Protein AF-A0A257GZ58-F1 (afdb_monomer)

Foldseek 3Di:
DDDDDDPDDDDKDLDDPVVVVVCVCVVLDPWDKDDDVQWIWTDDPPDIDIGGKDWDAWDDDPPDTTTIID

Nearest PDB structures (foldseek):
  5g48-assembly2_A-3  TM=4.881E-01  e=1.638E+00  Helicobacter pylori 26695
  6th6-assembly1_BG  TM=4.991E-01  e=2.171E+00  Thermococcus kodakarensis KOD1
  4v9f-assembly1_E  TM=5.421E-01  e=4.091E+00  Haloarcula marismortui ATCC 43049
  3zxu-assembly2_D  TM=3.084E-01  e=1.526E+00  Kluyveromyces lactis NRRL Y-1140

Mean predicted aligned error: 4.0 Å

Secondary structure (DSSP, 8-state):
------SS----BSS-HHHHHHHHHHHHTTS-EEEETTEEEEEETTEEEEEE--EEEEEEETTEEEEEE-

Radius of gyration: 14.12 Å; Cα contacts (8 Å, |Δi|>4): 84; chains: 1; bounding box: 36×26×32 Å

Solvent-accessible surface area (backbone atoms only — not comparable to full-atom values): 4439 Å² total; per-residue (Å²): 134,88,80,84,73,66,100,71,83,84,64,84,36,83,39,48,70,71,55,49,63,67,47,45,60,72,76,56,54,93,44,59,65,48,81,55,91,58,31,36,43,36,42,55,87,96,46,74,48,81,46,70,50,47,85,50,78,59,51,71,56,92,92,47,76,38,43,26,28,65

Structure (mmCIF, N/CA/C/O backbone):
data_AF-A0A257GZ58-F1
#
_entry.id   AF-A0A257GZ58-F1
#
loop_
_atom_site.group_PDB
_atom_site.id
_atom_site.type_symbol
_atom_site.label_atom_id
_atom_site.label_alt_id
_atom_site.label_comp_id
_atom_site.label_asym_id
_atom_site.label_entity_id
_atom_site.label_seq_id
_atom_site.pdbx_PDB_ins_code
_atom_site.Cartn_x
_atom_site.Cartn_y
_atom_site.Cartn_z
_atom_site.occupancy
_atom_site.B_iso_or_equiv
_atom_site.auth_seq_id
_atom_site.auth_comp_id
_atom_site.auth_asym_id
_atom_site.auth_atom_id
_atom_site.pdbx_PDB_model_num
ATOM 1 N N . MET A 1 1 ? -4.649 20.427 -15.039 1.00 58.53 1 MET A N 1
ATOM 2 C CA . MET A 1 1 ? -4.129 20.817 -13.711 1.00 58.53 1 MET A CA 1
ATOM 3 C C . MET A 1 1 ? -2.862 20.000 -13.491 1.00 58.53 1 MET A C 1
ATOM 5 O O . MET A 1 1 ? -2.976 18.799 -13.294 1.00 58.53 1 MET A O 1
ATOM 9 N N . GLN A 1 2 ? -1.674 20.582 -13.673 1.00 54.75 2 GLN A N 1
ATOM 10 C CA . GLN A 1 2 ? -0.420 19.855 -13.439 1.00 54.75 2 GLN A CA 1
ATOM 11 C C . GLN A 1 2 ? -0.136 19.914 -11.935 1.00 54.75 2 GLN A C 1
ATOM 13 O O . GLN A 1 2 ? 0.208 20.974 -11.416 1.00 54.75 2 GLN A O 1
ATOM 18 N N . LEU A 1 3 ? -0.348 18.809 -11.224 1.00 69.88 3 LEU A N 1
ATOM 19 C CA . LEU A 1 3 ? 0.020 18.706 -9.815 1.00 69.88 3 LEU A CA 1
ATOM 20 C C . LEU A 1 3 ? 1.528 18.452 -9.760 1.00 69.88 3 LEU A C 1
ATOM 22 O O . LEU A 1 3 ? 2.000 17.388 -10.151 1.00 69.88 3 LEU A O 1
ATOM 26 N N . SER A 1 4 ? 2.287 19.465 -9.344 1.00 79.75 4 SER A N 1
ATOM 27 C CA . SER A 1 4 ? 3.687 19.275 -8.977 1.00 79.75 4 SER A CA 1
ATOM 28 C C . SER A 1 4 ? 3.715 18.566 -7.628 1.00 79.75 4 SER A C 1
ATOM 30 O O . SER A 1 4 ? 3.271 19.133 -6.628 1.00 79.75 4 SER A O 1
ATOM 32 N N . TYR A 1 5 ? 4.186 17.322 -7.611 1.00 77.31 5 TYR A N 1
ATOM 33 C CA . TYR A 1 5 ? 4.418 16.582 -6.378 1.00 77.31 5 TYR A CA 1
ATOM 34 C C . TYR A 1 5 ? 5.904 16.657 -6.018 1.00 77.31 5 TYR A C 1
ATOM 36 O O . TYR A 1 5 ? 6.745 16.412 -6.886 1.00 77.31 5 TYR A O 1
ATOM 44 N N . PRO A 1 6 ? 6.246 16.996 -4.764 1.00 87.50 6 PRO A N 1
ATOM 45 C CA . PRO A 1 6 ? 7.627 16.935 -4.305 1.00 87.50 6 PRO A CA 1
ATOM 46 C C . PRO A 1 6 ? 8.157 15.494 -4.340 1.00 87.50 6 PRO A C 1
ATOM 48 O O . PRO A 1 6 ? 7.395 14.533 -4.251 1.00 87.50 6 PRO A O 1
ATOM 51 N N . GLU A 1 7 ? 9.484 15.349 -4.397 1.00 89.25 7 GLU A N 1
ATOM 52 C CA . GLU A 1 7 ? 10.179 14.050 -4.321 1.00 89.25 7 GLU A CA 1
ATOM 53 C C . GLU A 1 7 ? 9.840 13.241 -3.053 1.00 89.25 7 GLU A C 1
ATOM 55 O O . GLU A 1 7 ? 9.948 12.016 -3.045 1.00 89.25 7 GLU A O 1
ATOM 60 N N . ARG A 1 8 ? 9.424 13.927 -1.981 1.00 92.62 8 ARG A N 1
ATOM 61 C CA . ARG A 1 8 ? 8.936 13.350 -0.727 1.00 92.62 8 ARG A CA 1
ATOM 62 C C . ARG A 1 8 ? 7.576 13.949 -0.418 1.00 92.62 8 ARG A C 1
ATOM 64 O O . ARG A 1 8 ? 7.457 15.169 -0.324 1.00 92.62 8 ARG A O 1
ATOM 71 N N . PHE A 1 9 ? 6.581 13.100 -0.223 1.00 92.94 9 PHE A N 1
ATOM 72 C CA . PHE A 1 9 ? 5.241 13.505 0.176 1.00 92.94 9 PHE A CA 1
ATOM 73 C C . PHE A 1 9 ? 4.686 12.526 1.208 1.00 92.94 9 PHE A C 1
ATOM 75 O O . PHE A 1 9 ? 5.135 11.386 1.304 1.00 92.94 9 PHE A O 1
ATOM 82 N N . GLU A 1 10 ? 3.688 12.985 1.951 1.0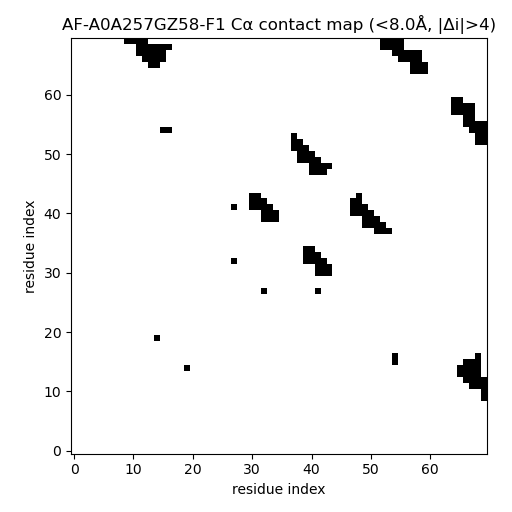0 93.38 10 GLU A N 1
ATOM 83 C CA . GLU A 1 10 ? 2.973 12.205 2.956 1.00 93.38 10 GLU A CA 1
ATOM 84 C C . GLU A 1 10 ? 1.476 12.264 2.651 1.00 93.38 10 GLU A C 1
ATOM 86 O O . GLU A 1 10 ? 0.986 13.251 2.086 1.00 93.38 10 GLU A O 1
ATOM 91 N N . ARG A 1 11 ? 0.734 11.206 2.995 1.00 93.25 11 ARG A N 1
ATOM 92 C CA . ARG A 1 11 ? -0.717 11.173 2.797 1.00 93.25 11 ARG A CA 1
ATOM 93 C C . ARG A 1 11 ? -1.406 10.365 3.886 1.00 93.25 11 ARG A C 1
ATOM 95 O O . ARG A 1 11 ? -1.142 9.184 4.039 1.00 93.25 11 ARG A O 1
ATOM 102 N N . ASP A 1 12 ? -2.353 11.001 4.565 1.00 94.75 12 ASP A N 1
ATOM 103 C CA . ASP A 1 12 ? -3.245 10.343 5.519 1.00 94.75 12 ASP A CA 1
ATOM 104 C C . ASP A 1 12 ? -4.362 9.607 4.768 1.00 94.75 12 ASP A C 1
ATOM 106 O O . ASP A 1 12 ? -5.076 10.198 3.951 1.00 94.75 12 ASP A O 1
ATOM 110 N N . MET A 1 13 ? -4.482 8.308 5.021 1.00 95.88 13 MET A N 1
ATOM 111 C CA . MET A 1 13 ? -5.387 7.406 4.325 1.00 95.88 13 MET A CA 1
ATOM 112 C C . MET A 1 13 ? -6.429 6.833 5.275 1.00 95.88 13 MET A C 1
ATOM 114 O O . MET A 1 13 ? -6.097 6.199 6.275 1.00 95.88 13 MET A O 1
ATOM 118 N N . ALA A 1 14 ? -7.702 6.962 4.900 1.00 96.75 14 ALA A N 1
ATOM 119 C CA . ALA A 1 14 ? -8.829 6.401 5.640 1.00 96.75 14 ALA A CA 1
ATOM 120 C C . ALA A 1 14 ? -9.047 4.898 5.342 1.00 96.75 14 ALA A C 1
ATOM 122 O O . ALA A 1 14 ? -10.155 4.485 5.002 1.00 96.75 14 ALA A O 1
ATOM 123 N N . CYS A 1 15 ? -7.986 4.087 5.390 1.00 96.88 15 CYS A N 1
ATOM 124 C CA . CYS A 1 15 ? -8.031 2.647 5.114 1.00 96.88 15 CYS A CA 1
ATOM 125 C C . CYS A 1 15 ? -7.201 1.844 6.118 1.00 96.88 15 CYS A C 1
ATOM 127 O O . CYS A 1 15 ? -6.302 2.360 6.780 1.00 96.88 15 CYS A O 1
ATOM 129 N N . THR A 1 16 ? -7.489 0.552 6.212 1.00 97.81 16 THR A N 1
ATOM 130 C CA . THR A 1 16 ? -6.665 -0.418 6.939 1.00 97.81 16 THR A CA 1
ATOM 131 C C . THR A 1 16 ? -5.425 -0.810 6.133 1.00 97.81 16 THR A C 1
ATOM 133 O O . THR A 1 16 ? -5.403 -0.712 4.904 1.00 97.81 16 THR A O 1
ATOM 136 N N . GLU A 1 17 ? -4.402 -1.342 6.804 1.00 97.38 17 GLU A N 1
ATOM 137 C CA . GLU A 1 17 ? -3.228 -1.901 6.118 1.00 97.38 17 GLU A CA 1
ATOM 138 C C . GLU A 1 17 ? -3.609 -3.066 5.188 1.00 97.38 17 GLU A C 1
ATOM 140 O O . GLU A 1 17 ? -3.076 -3.188 4.090 1.00 97.38 17 GLU A O 1
ATOM 145 N N . ALA A 1 18 ? -4.589 -3.888 5.568 1.00 97.94 18 ALA A N 1
ATOM 146 C CA . ALA A 1 18 ? -5.053 -4.985 4.725 1.00 97.94 18 ALA A CA 1
ATOM 147 C C . ALA A 1 18 ? -5.688 -4.489 3.412 1.00 97.94 18 ALA A C 1
ATOM 149 O O . ALA A 1 18 ? -5.492 -5.102 2.367 1.00 97.94 18 ALA A O 1
ATOM 150 N N . GLU A 1 19 ? -6.447 -3.391 3.446 1.00 98.06 19 GLU A N 1
ATOM 151 C CA . GLU A 1 19 ? -6.985 -2.751 2.235 1.00 98.06 19 GLU A CA 1
ATOM 152 C C . GLU A 1 19 ? -5.875 -2.155 1.380 1.00 98.06 19 GLU A C 1
ATOM 154 O O . GLU A 1 19 ? -5.827 -2.415 0.178 1.00 98.06 19 GLU A O 1
ATOM 159 N N . TRP A 1 20 ? -4.948 -1.432 2.011 1.00 97.44 20 TRP A N 1
ATOM 160 C CA . TRP A 1 20 ? -3.778 -0.871 1.347 1.00 97.44 20 TRP A CA 1
ATOM 161 C C . TRP A 1 20 ? -2.985 -1.945 0.595 1.00 97.44 20 TRP A C 1
ATOM 163 O O . TRP A 1 20 ? -2.756 -1.815 -0.606 1.00 97.44 20 TRP A O 1
ATOM 173 N N . LEU A 1 21 ? -2.652 -3.052 1.265 1.00 97.50 21 LEU A N 1
ATOM 174 C CA . LEU A 1 21 ? -1.923 -4.176 0.674 1.00 97.50 21 LEU A CA 1
ATOM 175 C C . LEU A 1 21 ? -2.705 -4.883 -0.439 1.00 97.50 21 LEU A C 1
ATOM 177 O O . LEU A 1 21 ? -2.090 -5.384 -1.377 1.00 97.50 21 LEU A O 1
ATOM 181 N N . ARG A 1 22 ? -4.043 -4.917 -0.373 1.00 97.75 22 ARG A N 1
ATOM 182 C CA . ARG A 1 22 ? -4.874 -5.455 -1.463 1.00 97.75 22 ARG A CA 1
ATOM 183 C C . ARG A 1 22 ? -4.830 -4.580 -2.713 1.00 97.75 22 ARG A C 1
ATOM 185 O O . ARG A 1 22 ? -4.851 -5.113 -3.81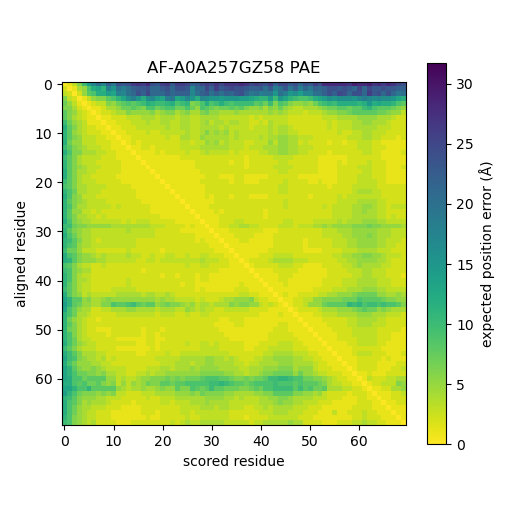8 1.00 97.75 22 ARG A O 1
ATOM 192 N N . TRP A 1 23 ? -4.786 -3.258 -2.560 1.00 97.12 23 TRP A N 1
ATOM 193 C CA . TRP A 1 23 ? -4.773 -2.324 -3.692 1.00 97.12 23 TRP A CA 1
ATOM 194 C C . TRP A 1 23 ? -3.381 -2.093 -4.273 1.00 97.12 23 TRP A C 1
ATOM 196 O O . TRP A 1 23 ? -3.254 -1.853 -5.474 1.00 97.12 23 TRP A O 1
ATOM 206 N N . LEU A 1 24 ? -2.343 -2.178 -3.438 1.00 96.38 24 LEU A N 1
ATOM 207 C CA . LEU A 1 24 ? -0.972 -1.827 -3.793 1.00 96.38 24 LEU A CA 1
ATOM 208 C C . LEU A 1 24 ? -0.467 -2.510 -5.084 1.00 96.38 24 LEU A C 1
ATOM 210 O O . LEU A 1 24 ? 0.036 -1.787 -5.944 1.00 96.38 24 LEU A O 1
ATOM 214 N N . PRO A 1 25 ? -0.653 -3.828 -5.313 1.00 96.31 25 PRO A N 1
ATOM 215 C CA . PRO A 1 25 ? -0.211 -4.468 -6.554 1.00 96.31 25 PRO A CA 1
ATOM 216 C C . PRO A 1 25 ? -0.884 -3.883 -7.803 1.00 96.31 25 PRO A C 1
ATOM 218 O O . PRO A 1 25 ? -0.222 -3.651 -8.809 1.00 96.31 25 PRO A O 1
ATOM 221 N N . GLY A 1 26 ? -2.187 -3.592 -7.730 1.00 97.38 26 GLY A N 1
ATOM 222 C CA . GLY A 1 26 ? -2.933 -3.007 -8.846 1.00 97.38 26 GLY A CA 1
ATOM 223 C C . GLY A 1 26 ? -2.513 -1.568 -9.155 1.00 97.38 26 GLY A C 1
ATOM 224 O O . GLY A 1 26 ? -2.501 -1.173 -10.315 1.00 97.38 26 GLY A O 1
ATOM 225 N N . ALA A 1 27 ? -2.128 -0.799 -8.132 1.00 95.62 27 ALA A N 1
ATOM 226 C CA . ALA A 1 27 ? -1.609 0.557 -8.305 1.00 95.62 27 ALA A CA 1
ATOM 227 C C . ALA A 1 27 ? -0.173 0.581 -8.863 1.00 95.62 27 ALA A C 1
ATOM 229 O O . ALA A 1 27 ? 0.180 1.501 -9.596 1.00 95.62 27 ALA A O 1
ATOM 230 N N . ILE A 1 28 ? 0.648 -0.415 -8.514 1.00 96.62 28 ILE A N 1
ATOM 231 C CA . ILE A 1 28 ? 2.021 -0.570 -9.015 1.00 96.62 28 ILE A CA 1
ATOM 232 C C . ILE A 1 28 ? 2.033 -1.071 -10.468 1.00 96.62 28 ILE A C 1
ATOM 234 O O . ILE A 1 28 ? 2.913 -0.683 -11.232 1.00 96.62 28 ILE A O 1
ATOM 238 N N . GLY A 1 29 ? 1.077 -1.914 -10.865 1.00 96.38 29 GLY A N 1
ATOM 239 C CA . GLY A 1 29 ? 1.045 -2.498 -12.207 1.00 96.38 29 GLY A CA 1
ATOM 240 C C . GLY A 1 29 ? 2.253 -3.404 -12.471 1.00 96.38 29 GLY A C 1
ATOM 241 O O . GLY A 1 29 ? 2.669 -4.164 -11.598 1.00 96.38 29 GLY A O 1
ATOM 242 N N . ASP A 1 30 ? 2.838 -3.305 -13.666 1.00 96.38 30 ASP A N 1
ATOM 243 C CA . ASP A 1 30 ? 3.921 -4.193 -14.128 1.00 96.38 30 ASP A CA 1
ATOM 244 C C . ASP A 1 30 ? 5.315 -3.831 -13.577 1.00 96.38 30 ASP A C 1
ATOM 246 O O . ASP A 1 30 ? 6.327 -4.440 -13.936 1.00 96.38 30 ASP A O 1
ATOM 250 N N . HIS A 1 31 ? 5.409 -2.820 -12.712 1.00 97.38 31 HIS A N 1
ATOM 251 C CA . HIS A 1 31 ? 6.679 -2.388 -12.143 1.00 97.38 31 HIS A CA 1
ATOM 252 C C . HIS A 1 31 ? 7.252 -3.427 -11.169 1.00 97.38 31 HIS A C 1
ATOM 254 O O . HIS A 1 31 ? 6.553 -3.969 -10.314 1.00 97.38 31 HIS A O 1
ATOM 260 N N . HIS A 1 32 ? 8.566 -3.670 -11.245 1.00 96.50 32 HIS A N 1
ATOM 261 C CA . HIS A 1 32 ? 9.237 -4.531 -10.273 1.00 96.50 32 HIS A CA 1
ATOM 262 C C . HIS A 1 32 ? 9.180 -3.891 -8.888 1.00 96.50 32 HIS A C 1
ATOM 264 O O . HIS A 1 32 ? 9.583 -2.739 -8.707 1.00 96.50 32 HIS A O 1
ATOM 270 N N . TRP A 1 33 ? 8.738 -4.654 -7.895 1.00 98.00 33 TRP A N 1
ATOM 271 C CA . TRP A 1 33 ? 8.627 -4.160 -6.536 1.00 98.00 33 TRP A CA 1
ATOM 272 C C . TRP A 1 33 ? 8.895 -5.245 -5.504 1.00 98.00 33 TRP A C 1
ATOM 274 O O . TRP A 1 33 ? 8.848 -6.444 -5.787 1.00 98.00 33 TRP A O 1
ATOM 284 N N . LYS A 1 34 ? 9.209 -4.800 -4.291 1.00 97.75 34 LYS A N 1
ATOM 285 C CA . LYS A 1 34 ? 9.411 -5.655 -3.126 1.00 97.75 34 LYS A CA 1
ATOM 286 C C . LYS A 1 34 ? 8.605 -5.110 -1.963 1.00 97.75 34 LYS A C 1
ATOM 288 O O . LYS A 1 34 ? 8.704 -3.923 -1.653 1.00 97.75 34 LYS A O 1
ATOM 293 N N . LEU A 1 35 ? 7.850 -5.994 -1.323 1.00 97.81 35 LEU A N 1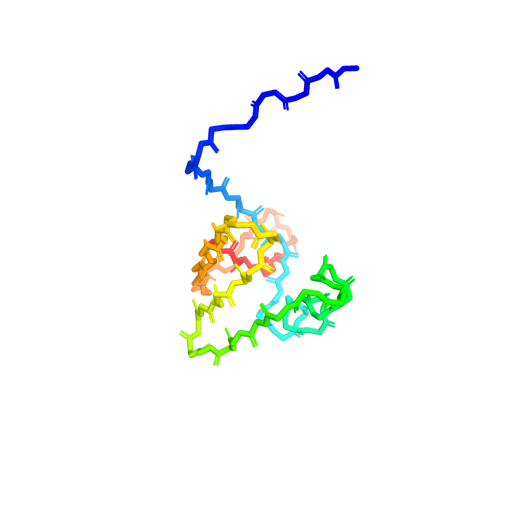
ATOM 294 C CA . LEU A 1 35 ? 7.134 -5.715 -0.088 1.00 97.81 35 LEU A CA 1
ATOM 295 C C . LEU A 1 35 ? 8.001 -6.114 1.112 1.00 97.81 35 LEU A C 1
ATOM 297 O O . LEU A 1 35 ? 8.619 -7.179 1.118 1.00 97.81 35 LEU A O 1
ATOM 301 N N . GLN A 1 36 ? 8.028 -5.258 2.124 1.00 96.75 36 GLN A N 1
ATOM 302 C CA . GLN A 1 36 ? 8.594 -5.511 3.444 1.00 96.75 36 GLN A CA 1
ATOM 303 C C . GLN A 1 36 ? 7.535 -5.172 4.500 1.00 96.75 36 GLN A C 1
ATOM 305 O O . GLN A 1 36 ? 6.450 -4.686 4.177 1.00 96.75 36 GLN A O 1
ATOM 310 N N . THR A 1 37 ? 7.835 -5.415 5.776 1.00 95.56 37 THR A N 1
ATOM 311 C CA . THR A 1 37 ? 6.966 -4.956 6.863 1.00 95.56 37 THR A CA 1
ATOM 312 C C . THR A 1 37 ? 6.810 -3.440 6.769 1.00 95.56 37 THR A C 1
ATOM 314 O O . THR A 1 37 ? 7.805 -2.713 6.826 1.00 95.56 37 THR A O 1
ATOM 317 N N . GLN A 1 38 ? 5.570 -2.974 6.591 1.00 96.69 38 GLN A N 1
ATOM 318 C CA . GLN A 1 38 ? 5.212 -1.552 6.603 1.00 96.69 38 GLN A CA 1
ATOM 319 C C . GLN A 1 38 ? 5.950 -0.668 5.580 1.00 96.69 38 GLN A C 1
ATOM 321 O O . GLN A 1 38 ? 6.101 0.544 5.750 1.00 96.69 38 GLN A O 1
ATOM 326 N N . SER A 1 39 ? 6.446 -1.270 4.498 1.00 97.81 39 SER A N 1
ATOM 327 C CA . SER A 1 39 ? 7.138 -0.541 3.438 1.00 97.81 39 SER A CA 1
ATOM 328 C C . SER A 1 39 ? 7.174 -1.315 2.125 1.00 97.81 39 SER A C 1
ATOM 330 O O . SER A 1 39 ? 7.082 -2.543 2.094 1.00 97.81 39 SER A O 1
ATOM 332 N N . ALA A 1 40 ? 7.329 -0.593 1.018 1.00 98.06 40 ALA A N 1
ATOM 333 C CA . ALA A 1 40 ? 7.537 -1.175 -0.300 1.00 98.06 40 ALA A CA 1
ATOM 334 C C . ALA A 1 40 ? 8.528 -0.344 -1.116 1.00 98.06 40 ALA A C 1
ATOM 336 O O . ALA A 1 40 ? 8.518 0.884 -1.073 1.00 98.06 40 ALA A O 1
ATOM 337 N N . GLY A 1 41 ? 9.377 -1.020 -1.885 1.00 97.94 41 GLY A N 1
ATOM 338 C CA . GLY A 1 41 ? 10.244 -0.386 -2.876 1.00 97.94 41 GLY A CA 1
ATOM 339 C C . GLY A 1 41 ? 9.782 -0.748 -4.278 1.00 97.94 41 GLY A C 1
ATOM 340 O O . GLY A 1 41 ? 9.665 -1.934 -4.580 1.00 97.94 41 GLY A O 1
ATOM 341 N N . VAL A 1 42 ? 9.545 0.250 -5.128 1.00 97.88 42 VAL A N 1
ATOM 342 C CA . VAL A 1 42 ? 9.079 0.085 -6.512 1.00 97.88 42 VAL A CA 1
ATOM 343 C C . VAL A 1 42 ? 10.111 0.665 -7.472 1.00 97.88 42 VAL A C 1
ATOM 345 O O . VAL A 1 42 ? 10.647 1.749 -7.243 1.00 97.88 42 VAL A O 1
ATOM 348 N N . ARG A 1 43 ? 10.399 -0.045 -8.561 1.00 97.50 43 ARG A N 1
ATOM 349 C CA . ARG A 1 43 ? 11.275 0.411 -9.645 1.00 97.50 43 ARG A CA 1
ATOM 350 C C . ARG A 1 43 ? 10.434 0.911 -10.814 1.00 97.50 43 ARG A C 1
ATOM 352 O O . ARG A 1 43 ? 9.677 0.142 -11.399 1.00 97.50 43 ARG A O 1
ATOM 359 N N . ILE A 1 44 ? 10.594 2.187 -11.157 1.00 94.31 44 ILE A N 1
ATOM 360 C CA . ILE A 1 44 ? 9.822 2.880 -12.194 1.00 94.31 44 ILE A CA 1
ATOM 361 C C . ILE A 1 44 ? 10.814 3.462 -13.205 1.00 94.31 44 ILE A C 1
ATOM 363 O O . ILE A 1 44 ? 11.406 4.515 -12.969 1.00 94.31 44 ILE A O 1
ATOM 367 N N . GLY A 1 45 ? 11.034 2.745 -14.311 1.00 92.12 45 GLY A N 1
ATOM 368 C CA . GLY A 1 45 ? 12.112 3.055 -15.257 1.00 92.12 45 GLY A CA 1
ATOM 369 C C . GLY A 1 45 ? 13.472 3.072 -14.552 1.00 92.12 45 GLY A C 1
ATOM 370 O O . GLY A 1 45 ? 13.813 2.144 -13.812 1.00 92.12 45 GLY A O 1
ATOM 371 N N . ASP A 1 46 ? 14.217 4.162 -14.721 1.00 93.00 46 ASP A N 1
ATOM 372 C CA . ASP A 1 46 ? 15.499 4.365 -14.037 1.00 93.00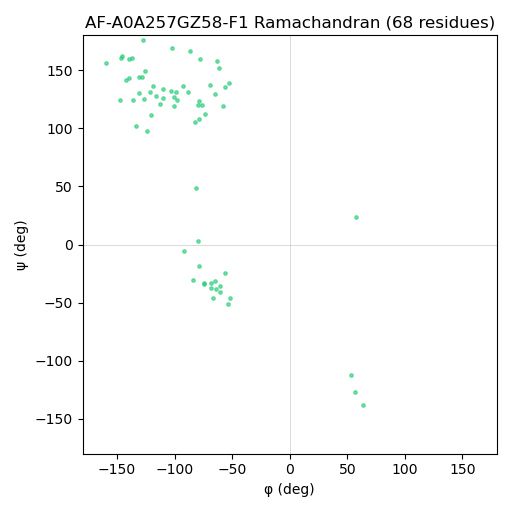 46 ASP A CA 1
ATOM 373 C C . ASP A 1 46 ? 15.328 4.814 -12.571 1.00 93.00 46 ASP A C 1
ATOM 375 O O . ASP A 1 46 ? 16.223 4.622 -11.740 1.00 93.00 46 ASP A O 1
ATOM 379 N N . GLY A 1 47 ? 14.147 5.324 -12.210 1.00 94.38 47 GLY A N 1
ATOM 380 C CA . GLY A 1 47 ? 13.809 5.830 -10.881 1.00 94.38 47 GLY A CA 1
ATOM 381 C C . GLY A 1 47 ? 13.304 4.770 -9.898 1.00 94.38 47 GLY A C 1
ATOM 382 O O . GLY A 1 47 ? 12.970 3.635 -10.249 1.00 94.38 47 GLY A O 1
ATOM 383 N N . ALA A 1 48 ? 13.263 5.139 -8.617 1.00 95.44 48 ALA A N 1
ATOM 384 C CA . ALA A 1 48 ? 12.692 4.320 -7.552 1.00 95.44 48 ALA A CA 1
ATOM 385 C C . ALA A 1 48 ? 11.673 5.124 -6.742 1.00 95.44 48 ALA A C 1
ATOM 387 O O . ALA A 1 48 ? 11.885 6.303 -6.470 1.00 95.44 48 ALA A O 1
ATOM 388 N N . LEU A 1 49 ? 10.611 4.451 -6.311 1.00 95.75 49 LEU A N 1
ATOM 389 C CA . LEU A 1 49 ? 9.650 4.958 -5.343 1.00 95.75 49 LEU A CA 1
ATOM 390 C C . LEU A 1 49 ? 9.765 4.127 -4.064 1.00 95.75 49 LEU A C 1
ATOM 392 O O . LEU A 1 49 ? 9.596 2.908 -4.087 1.00 95.75 49 LEU A O 1
ATOM 396 N N . GLY A 1 50 ? 10.067 4.797 -2.955 1.00 97.19 50 GLY A N 1
ATOM 397 C CA . GLY A 1 50 ? 10.014 4.210 -1.622 1.00 97.19 50 GLY A CA 1
ATOM 398 C C . GLY A 1 50 ? 8.703 4.579 -0.944 1.00 97.19 50 GLY A C 1
ATOM 399 O O . GLY A 1 50 ? 8.395 5.758 -0.801 1.00 97.19 50 GLY A O 1
ATOM 400 N N . LEU A 1 51 ? 7.955 3.574 -0.512 1.00 97.12 51 LEU A N 1
ATOM 401 C CA . LEU A 1 51 ? 6.742 3.724 0.276 1.00 97.12 51 LEU A CA 1
ATOM 402 C C . LEU A 1 51 ? 7.021 3.232 1.691 1.00 97.12 51 LEU A C 1
ATOM 404 O O . LEU A 1 51 ? 7.598 2.160 1.881 1.00 97.12 51 LEU A O 1
ATOM 408 N N . LYS A 1 52 ? 6.596 4.011 2.676 1.00 97.75 52 LYS A N 1
ATOM 409 C CA . LYS A 1 52 ? 6.555 3.623 4.083 1.00 97.75 52 LYS A CA 1
ATOM 410 C C . LYS A 1 52 ? 5.182 3.979 4.601 1.00 97.75 52 LYS A C 1
ATOM 412 O O . LYS A 1 52 ? 4.634 4.988 4.166 1.00 97.75 52 LYS A O 1
ATOM 417 N N . TRP A 1 53 ? 4.655 3.154 5.488 1.00 98.00 53 TRP A N 1
ATOM 418 C CA . TRP A 1 53 ? 3.405 3.467 6.147 1.00 98.00 53 TRP A CA 1
ATOM 419 C C . TRP A 1 53 ? 3.375 2.955 7.580 1.00 98.00 53 TRP A C 1
ATOM 421 O O . TRP A 1 53 ? 4.137 2.070 7.953 1.00 98.00 53 TRP A O 1
ATOM 431 N N . GLN A 1 54 ? 2.466 3.483 8.384 1.00 97.75 54 GLN A N 1
ATOM 432 C CA . GLN A 1 54 ? 2.196 3.029 9.739 1.00 97.75 54 GLN A CA 1
ATOM 433 C C . GLN A 1 54 ? 0.693 3.039 10.018 1.00 97.75 54 GLN A C 1
ATOM 435 O O . GLN A 1 54 ? -0.039 3.929 9.583 1.00 97.75 54 GLN A O 1
ATOM 440 N N . VAL A 1 55 ? 0.228 2.049 10.778 1.00 97.62 55 VAL A N 1
ATOM 441 C CA . VAL A 1 55 ? -1.145 2.038 11.293 1.00 97.62 55 VAL A CA 1
ATOM 442 C C . VAL A 1 55 ? -1.217 3.018 12.457 1.00 97.62 55 VAL A C 1
ATOM 444 O O . VAL A 1 55 ? -0.497 2.867 13.442 1.00 97.62 55 VAL A O 1
ATOM 447 N N . ALA A 1 56 ? -2.076 4.024 12.335 1.00 97.44 56 ALA A N 1
ATOM 448 C CA . ALA A 1 56 ? -2.307 5.016 13.374 1.00 97.44 56 ALA A CA 1
ATOM 449 C C . ALA A 1 56 ? -3.612 4.726 14.125 1.00 97.44 56 ALA A C 1
ATOM 451 O O . ALA A 1 56 ? -4.437 3.912 13.700 1.00 97.44 56 ALA A O 1
ATOM 452 N N . GLU A 1 57 ? -3.818 5.426 15.240 1.00 96.75 57 GLU A N 1
ATOM 453 C CA . GLU A 1 57 ? -5.104 5.395 15.930 1.00 96.75 57 GLU A CA 1
ATOM 454 C C . GLU A 1 57 ? -6.234 5.812 14.969 1.00 96.75 57 GLU A C 1
ATOM 456 O O . GLU A 1 57 ? -6.070 6.784 14.215 1.00 96.75 57 GLU A O 1
ATOM 461 N N . PRO A 1 58 ? -7.371 5.082 14.961 1.00 96.81 58 PRO A N 1
ATOM 462 C CA . PRO A 1 58 ? -8.520 5.440 14.145 1.00 96.81 58 PRO A CA 1
ATOM 463 C C . PRO A 1 58 ? -8.953 6.883 14.385 1.00 96.81 58 PRO A C 1
ATOM 465 O O . PRO A 1 58 ? -9.003 7.354 15.520 1.00 96.81 58 PRO A O 1
ATOM 468 N N . ARG A 1 59 ? -9.308 7.582 13.308 1.00 95.94 59 ARG A N 1
ATOM 469 C CA . ARG A 1 59 ? -9.834 8.941 13.408 1.00 95.94 59 ARG A CA 1
ATOM 470 C C . ARG A 1 59 ? -11.309 8.874 13.788 1.00 95.94 59 ARG A C 1
ATOM 472 O O . ARG A 1 59 ? -12.112 8.325 13.033 1.00 95.94 59 ARG A O 1
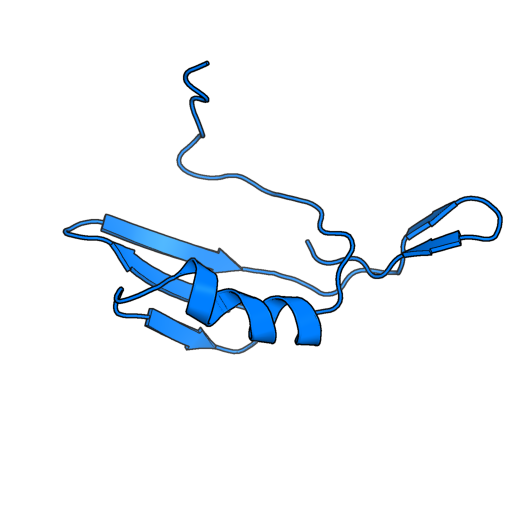ATOM 479 N N . GLU A 1 60 ? -11.658 9.462 14.925 1.00 95.88 60 GLU A N 1
ATOM 480 C CA . GLU A 1 60 ? -13.040 9.564 15.395 1.00 95.88 60 GLU A CA 1
ATOM 481 C C . GLU A 1 60 ? -13.608 10.956 15.097 1.00 95.88 60 GLU A C 1
ATOM 483 O O . GLU A 1 60 ? -13.007 11.979 15.426 1.00 95.88 60 GLU A O 1
ATOM 488 N N . ILE A 1 61 ? -14.762 10.997 14.429 1.00 93.25 61 ILE A N 1
ATOM 489 C CA . ILE A 1 61 ? -15.502 12.224 14.122 1.00 93.25 61 ILE A CA 1
ATOM 490 C C .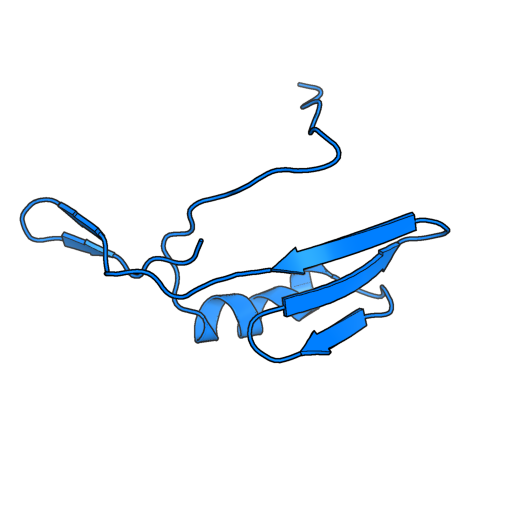 ILE A 1 61 ? -16.969 11.969 14.475 1.00 93.25 61 ILE A C 1
ATOM 492 O O . ILE A 1 61 ? -17.695 11.308 13.729 1.00 93.25 61 ILE A O 1
ATOM 496 N N . ALA A 1 62 ? -17.404 12.487 15.628 1.00 93.69 62 ALA A N 1
ATOM 497 C CA . ALA A 1 62 ? -18.700 12.172 16.235 1.00 93.69 62 ALA A CA 1
ATOM 498 C C . ALA A 1 62 ? -18.904 10.650 16.393 1.00 93.69 62 ALA A C 1
ATOM 500 O O . ALA A 1 62 ? -18.203 10.026 17.180 1.00 93.69 62 ALA A O 1
ATOM 501 N N . LEU A 1 63 ? -19.845 10.050 15.657 1.00 94.62 63 LEU A N 1
ATOM 502 C CA . LEU A 1 63 ? -20.118 8.605 15.693 1.00 94.62 63 LEU A CA 1
ATOM 503 C C . LEU A 1 63 ? -19.328 7.807 14.643 1.00 94.62 63 LEU A C 1
ATOM 505 O O . LEU A 1 63 ? -19.414 6.581 14.610 1.00 94.62 63 LEU A O 1
ATOM 509 N N . VAL A 1 64 ? -18.592 8.480 13.755 1.00 95.06 64 VAL A N 1
ATOM 510 C CA . VAL A 1 64 ? -17.821 7.831 12.690 1.00 95.06 64 VAL A CA 1
ATOM 511 C C . VAL A 1 64 ? -16.428 7.492 13.205 1.00 95.06 64 VAL A C 1
ATOM 513 O O . VAL A 1 64 ? -15.732 8.359 13.732 1.00 95.06 64 VAL A O 1
ATOM 516 N N . ARG A 1 65 ? -15.994 6.249 12.982 1.00 96.12 65 ARG A N 1
ATOM 517 C CA . ARG A 1 65 ? -14.635 5.780 13.266 1.00 96.12 65 ARG A CA 1
ATOM 518 C C . ARG A 1 65 ? -13.984 5.279 11.984 1.00 96.12 65 ARG A C 1
ATOM 520 O O . ARG A 1 65 ? -14.401 4.262 11.436 1.00 96.12 65 ARG A O 1
ATOM 527 N N . LEU A 1 66 ? -12.973 5.999 11.507 1.00 96.75 66 LEU A N 1
ATOM 528 C CA . LEU A 1 66 ? -12.261 5.677 10.271 1.00 96.75 66 LEU A CA 1
ATOM 529 C C . LEU A 1 66 ? -10.910 5.027 10.589 1.00 96.75 66 LEU A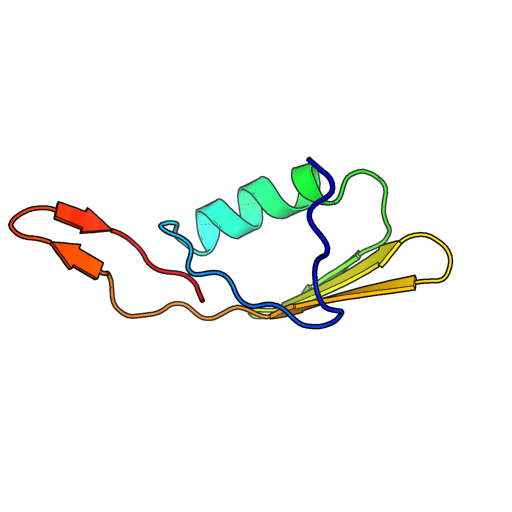 C 1
ATOM 531 O O . LEU A 1 66 ? -10.172 5.569 11.419 1.00 96.75 66 LEU A O 1
ATOM 535 N N . PRO A 1 67 ? -10.545 3.904 9.942 1.00 97.19 67 PRO A N 1
ATOM 536 C CA . PRO A 1 67 ? -9.182 3.393 10.022 1.00 97.19 67 PRO A CA 1
ATOM 537 C C . PRO A 1 67 ? -8.214 4.433 9.454 1.00 97.19 67 PRO A C 1
ATOM 539 O O . PRO A 1 67 ? -8.599 5.238 8.608 1.00 97.19 67 PRO A O 1
ATOM 542 N N . ARG A 1 68 ? -6.973 4.434 9.937 1.00 97.62 68 ARG A N 1
ATOM 543 C CA . ARG A 1 68 ? -5.994 5.458 9.584 1.00 97.62 68 ARG A CA 1
ATOM 544 C C . ARG A 1 68 ? -4.637 4.838 9.281 1.00 97.62 68 ARG A C 1
ATO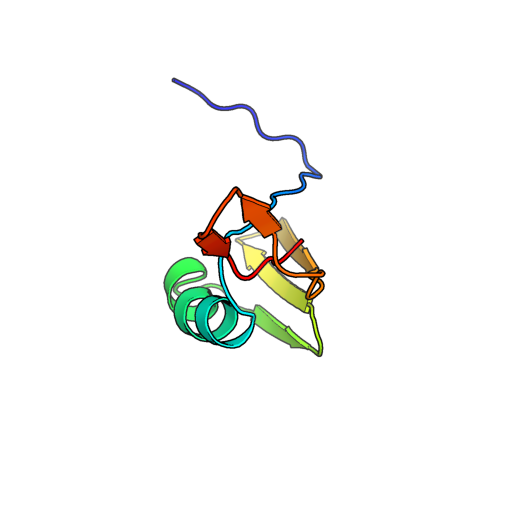M 546 O O . ARG A 1 68 ? -4.068 4.147 10.128 1.00 97.62 68 ARG A O 1
ATOM 553 N N . LEU A 1 69 ? -4.119 5.129 8.095 1.00 97.44 69 LEU A N 1
ATOM 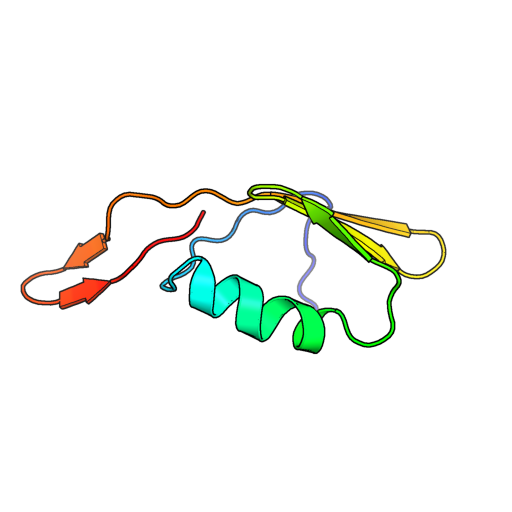554 C CA . LEU A 1 69 ? -2.777 4.765 7.654 1.00 97.44 69 LEU A CA 1
ATOM 555 C C . LEU A 1 69 ? -2.019 6.048 7.288 1.00 97.44 69 LEU A C 1
ATOM 557 O O . LEU A 1 69 ? -2.566 6.896 6.581 1.00 97.44 69 LEU A O 1
ATOM 561 N N . LEU A 1 70 ? -0.799 6.196 7.798 1.00 96.19 70 LEU A N 1
ATOM 562 C CA . LEU A 1 70 ? 0.093 7.337 7.548 1.00 96.19 70 LEU A CA 1
ATOM 563 C C . LEU A 1 70 ? 1.320 6.903 6.777 1.00 96.19 70 LEU A C 1
ATOM 565 O O . LEU A 1 70 ? 1.777 5.790 7.101 1.00 96.19 70 LEU A O 1
#

Sequence (70 aa):
MQLSYPERFERDMACTEAEWLRWLPGAIGDHHWKLQTQSAGVRIGDGALGLKWQVAEPREIALVRLPRLL

pLDDT: mean 94.09, std 7.95, range [54.75, 98.06]